Protein AF-A0A969X6E2-F1 (afdb_monomer_lite)

pLDDT: mean 89.85, std 15.15, range [36.97, 98.19]

Secondary structure (DSSP, 8-state):
-------S--EEEEEEE-HHHHHHHHTS---TT-EEEE-TTS-EEEEEEES-HHHHHHHHHTTGGGEEE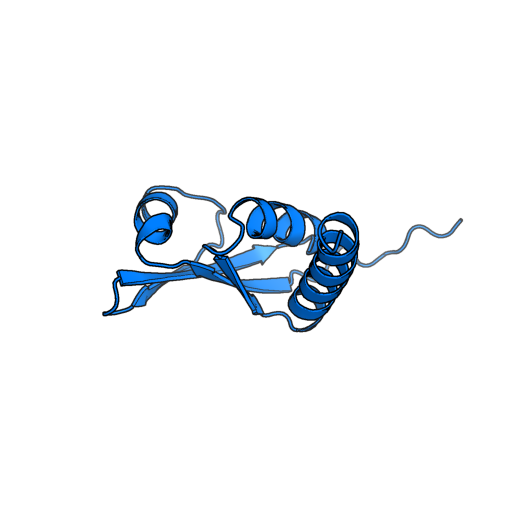EE-HHHHHHHHHHHHHHHHHT--

Foldseek 3Di:
DDDDPPQPDFFKWKKKFAQVCLVVVVVDDPDPQWDWDADPNNMIIIIDGHRDLVVVLVVQCVVPPRMDIPDDPVSNVVNVVVVVVVVVVVVD

Radius of gyration: 14.64 Å; chains: 1; bounding box: 40×18×43 Å

Sequence (92 aa):
MPVNINFFRRSLCKNIFNAHQARWIRERTWHHSQQIEENPDGSLILTLKVSSLDAVKRWVMSFGAHAEVLSPPELQKEIKSDLQKMLQFYSN

Structure (mmCIF, N/CA/C/O backbone):
data_AF-A0A969X6E2-F1
#
_entry.id   AF-A0A969X6E2-F1
#
loop_
_atom_site.group_PDB
_atom_site.id
_atom_site.type_symbol
_atom_site.label_atom_id
_atom_site.label_alt_id
_atom_site.label_comp_id
_atom_site.label_asym_id
_atom_site.label_entity_id
_atom_site.label_seq_id
_atom_site.pdbx_PDB_ins_code
_atom_site.Cartn_x
_atom_site.Cartn_y
_atom_site.Cartn_z
_atom_site.occupancy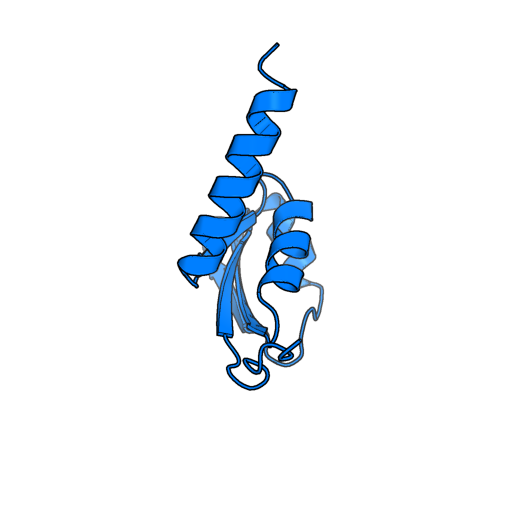
_atom_site.B_iso_or_equiv
_atom_site.auth_seq_id
_atom_site.auth_comp_id
_atom_site.auth_asym_id
_atom_site.auth_atom_id
_atom_site.pdbx_PDB_model_num
ATOM 1 N N . MET A 1 1 ? 17.119 6.284 27.375 1.00 38.53 1 MET A N 1
ATOM 2 C CA . MET A 1 1 ? 16.022 5.881 26.467 1.00 38.53 1 MET A CA 1
ATOM 3 C C . MET A 1 1 ? 16.657 5.108 25.318 1.00 38.53 1 MET A C 1
ATOM 5 O O . MET A 1 1 ? 17.418 5.734 24.587 1.00 38.53 1 MET A O 1
ATOM 9 N N . PRO A 1 2 ? 16.486 3.782 25.183 1.00 36.97 2 PRO A N 1
ATOM 10 C CA . PRO A 1 2 ? 17.089 3.074 24.063 1.00 36.97 2 PRO A CA 1
ATOM 11 C C . PRO A 1 2 ? 16.307 3.407 22.787 1.00 36.97 2 PRO A C 1
ATOM 13 O O . PRO A 1 2 ? 15.089 3.251 22.722 1.00 36.97 2 PRO A O 1
ATOM 16 N N . VAL A 1 3 ? 17.023 3.916 21.789 1.00 40.59 3 VAL A N 1
ATOM 17 C CA . VAL A 1 3 ? 16.517 4.121 20.431 1.00 40.59 3 VAL A CA 1
ATOM 18 C C . VAL A 1 3 ? 16.255 2.735 19.843 1.00 40.59 3 VAL A C 1
ATOM 20 O O . VAL A 1 3 ? 17.137 1.880 19.855 1.00 40.59 3 VAL A O 1
ATOM 23 N N . ASN A 1 4 ? 15.029 2.482 19.392 1.00 40.62 4 ASN A N 1
ATOM 24 C CA . ASN A 1 4 ? 14.605 1.174 18.903 1.00 40.62 4 ASN A CA 1
ATOM 25 C C . ASN A 1 4 ? 15.301 0.876 17.557 1.00 40.62 4 ASN A C 1
ATOM 27 O O . ASN A 1 4 ? 14.940 1.424 16.515 1.00 40.62 4 ASN A O 1
ATOM 31 N N . ILE A 1 5 ? 16.352 0.053 17.591 1.00 47.53 5 ILE A N 1
ATOM 32 C CA . ILE A 1 5 ? 17.160 -0.334 16.428 1.00 47.53 5 ILE A CA 1
ATOM 33 C C . ILE A 1 5 ? 16.427 -1.455 15.680 1.00 47.53 5 ILE A C 1
ATOM 35 O O . ILE A 1 5 ? 16.671 -2.634 15.891 1.00 47.53 5 ILE A O 1
ATOM 39 N N . ASN A 1 6 ? 15.526 -1.070 14.778 1.00 44.88 6 ASN A N 1
ATOM 40 C CA . ASN A 1 6 ? 15.001 -1.932 13.710 1.00 44.88 6 ASN A CA 1
ATOM 41 C C . ASN A 1 6 ? 15.265 -1.290 12.332 1.00 44.88 6 ASN A C 1
ATOM 43 O O . ASN A 1 6 ? 14.419 -1.290 11.447 1.00 44.88 6 ASN A O 1
ATOM 47 N N . PHE A 1 7 ? 16.454 -0.704 12.146 1.00 50.38 7 PHE A N 1
ATOM 48 C CA . PHE A 1 7 ? 16.760 0.180 11.010 1.00 50.38 7 PHE A CA 1
ATOM 49 C C . PHE A 1 7 ? 17.163 -0.522 9.694 1.00 50.38 7 PHE A C 1
ATOM 51 O O . PHE A 1 7 ? 17.354 0.159 8.691 1.00 50.38 7 PHE A O 1
ATOM 58 N N . PHE A 1 8 ? 17.289 -1.858 9.650 1.00 54.16 8 PHE A N 1
ATOM 59 C CA . PHE A 1 8 ? 17.843 -2.557 8.470 1.00 54.16 8 PHE A CA 1
ATOM 60 C C . PHE A 1 8 ? 16.968 -3.633 7.818 1.00 54.16 8 PHE A C 1
ATOM 62 O O . PHE A 1 8 ? 17.355 -4.163 6.773 1.00 54.16 8 PHE A O 1
ATOM 69 N N . ARG A 1 9 ? 15.772 -3.946 8.336 1.00 66.50 9 ARG A N 1
ATOM 70 C CA . ARG A 1 9 ? 14.853 -4.821 7.592 1.00 66.50 9 ARG A CA 1
ATOM 71 C C . ARG A 1 9 ? 14.065 -3.995 6.583 1.00 66.50 9 ARG A C 1
ATOM 73 O O . ARG A 1 9 ? 13.139 -3.278 6.940 1.00 66.50 9 ARG A O 1
ATOM 80 N N . ARG A 1 10 ? 14.442 -4.106 5.306 1.00 80.50 10 ARG A N 1
ATOM 81 C CA . ARG A 1 10 ? 13.583 -3.655 4.206 1.00 80.50 10 ARG A CA 1
ATOM 82 C C . ARG A 1 10 ? 12.373 -4.582 4.142 1.00 80.50 10 ARG A C 1
ATOM 84 O O . ARG A 1 10 ? 12.539 -5.771 3.878 1.00 80.50 10 ARG A O 1
ATOM 91 N N . SER A 1 11 ? 11.188 -4.038 4.368 1.00 88.94 11 SER A N 1
ATOM 92 C CA . SER A 1 11 ? 9.931 -4.763 4.211 1.00 88.94 11 SER A CA 1
ATOM 93 C C . SER A 1 11 ? 9.442 -4.648 2.773 1.00 88.94 11 SER A C 1
ATOM 95 O O . SER A 1 11 ? 9.598 -3.606 2.130 1.00 88.94 11 SER A O 1
ATOM 97 N N . LEU A 1 12 ? 8.870 -5.735 2.260 1.00 92.81 12 LEU A N 1
ATOM 98 C CA . LEU A 1 12 ? 8.233 -5.762 0.949 1.00 92.81 12 LEU A CA 1
ATOM 99 C C . LEU A 1 12 ? 6.746 -5.437 1.122 1.00 92.81 12 LEU A C 1
ATOM 101 O O . LEU A 1 12 ? 5.970 -6.264 1.608 1.00 92.81 12 LEU A O 1
ATOM 105 N N . CYS A 1 13 ? 6.363 -4.224 0.743 1.00 95.44 13 CYS A N 1
ATOM 106 C CA . CYS A 1 13 ? 4.981 -3.773 0.786 1.00 95.44 13 CYS A CA 1
ATOM 107 C C . CYS A 1 13 ? 4.317 -4.015 -0.563 1.00 95.44 13 CYS A C 1
ATOM 109 O O . CYS A 1 13 ? 4.815 -3.530 -1.575 1.00 95.44 13 CYS A O 1
ATOM 111 N N . LYS A 1 14 ? 3.193 -4.729 -0.571 1.00 97.06 14 LYS A N 1
ATOM 112 C CA . LYS A 1 14 ? 2.371 -4.971 -1.759 1.00 97.06 14 LYS A CA 1
ATOM 113 C C . LYS A 1 14 ? 1.043 -4.258 -1.548 1.00 97.06 14 LYS A C 1
ATOM 115 O O . LYS A 1 14 ? 0.374 -4.522 -0.553 1.00 97.06 14 LYS A O 1
ATOM 120 N N . ASN A 1 15 ? 0.685 -3.356 -2.453 1.00 96.88 15 ASN A N 1
ATOM 121 C CA . ASN A 1 15 ? -0.523 -2.537 -2.363 1.00 96.88 15 ASN A CA 1
ATOM 122 C C . ASN A 1 15 ? -1.302 -2.669 -3.666 1.00 96.88 15 ASN A C 1
ATOM 124 O O . ASN A 1 15 ? -0.689 -2.636 -4.729 1.00 96.88 15 ASN A O 1
ATOM 128 N N . ILE A 1 16 ? -2.620 -2.807 -3.593 1.00 98.00 16 ILE A N 1
ATOM 129 C CA . ILE A 1 16 ? -3.499 -2.825 -4.759 1.00 98.00 16 ILE A CA 1
ATOM 130 C C . ILE A 1 16 ? -4.287 -1.521 -4.836 1.00 98.00 16 ILE A C 1
ATOM 132 O O . ILE A 1 16 ? -4.741 -0.990 -3.825 1.00 98.00 16 ILE A O 1
ATOM 136 N N . PHE A 1 17 ? -4.424 -1.007 -6.050 1.00 98.12 17 PHE A N 1
ATOM 137 C CA . PHE A 1 17 ? -5.162 0.198 -6.384 1.00 98.12 17 PHE A CA 1
ATOM 138 C C . PHE A 1 17 ? -6.260 -0.150 -7.377 1.00 98.12 17 PHE A C 1
ATOM 140 O O . PHE A 1 17 ? -6.021 -0.880 -8.341 1.00 98.12 17 PHE A O 1
ATOM 147 N N . ASN A 1 18 ? -7.455 0.398 -7.175 1.00 97.75 18 ASN A N 1
ATOM 148 C CA . ASN A 1 18 ? -8.555 0.198 -8.113 1.00 97.75 18 ASN A CA 1
ATOM 149 C C . ASN A 1 18 ? -8.278 0.876 -9.474 1.00 97.75 18 ASN A C 1
ATOM 151 O O . ASN A 1 18 ? -7.383 1.716 -9.590 1.00 97.75 18 ASN A O 1
ATOM 155 N N . ALA A 1 19 ? -9.078 0.569 -10.500 1.00 96.69 19 ALA A N 1
ATOM 156 C CA . ALA A 1 19 ? -8.867 1.097 -11.853 1.00 96.69 19 ALA A CA 1
ATOM 157 C C . ALA A 1 19 ? -8.824 2.638 -11.937 1.00 96.69 19 ALA A C 1
ATOM 159 O O . ALA A 1 19 ? -8.056 3.204 -12.719 1.00 96.69 19 ALA A O 1
ATOM 160 N N . HIS A 1 20 ? -9.599 3.329 -11.093 1.00 95.50 20 HIS A N 1
ATOM 161 C CA . HIS A 1 20 ? -9.627 4.792 -11.045 1.00 95.50 20 HIS A CA 1
ATOM 162 C C . HIS A 1 20 ? -8.301 5.397 -10.564 1.00 95.50 20 HIS A C 1
ATOM 164 O O . HIS A 1 20 ? -7.867 6.419 -11.099 1.00 95.50 20 HIS A O 1
ATOM 170 N N . GLN A 1 21 ? -7.660 4.787 -9.565 1.00 96.31 21 GLN A N 1
ATOM 171 C CA . GLN A 1 21 ? -6.388 5.262 -9.023 1.00 96.31 21 GLN A CA 1
ATOM 172 C C . GLN A 1 21 ? -5.187 4.704 -9.795 1.00 96.31 21 GLN A C 1
ATOM 174 O O . GLN A 1 21 ? -4.190 5.408 -9.963 1.00 96.31 21 GLN A O 1
ATOM 179 N N . ALA A 1 22 ? -5.301 3.486 -10.331 1.00 96.31 22 ALA A N 1
ATOM 180 C CA . ALA A 1 22 ? -4.262 2.796 -11.090 1.00 96.31 22 ALA A CA 1
ATOM 181 C C . ALA A 1 22 ? -3.692 3.637 -12.244 1.00 96.31 22 ALA A C 1
ATOM 183 O O . ALA A 1 22 ? -2.480 3.620 -12.456 1.00 96.31 22 ALA A O 1
ATOM 184 N N . ARG A 1 23 ? -4.530 4.440 -12.923 1.00 94.12 23 ARG A N 1
ATOM 185 C CA . ARG A 1 23 ? -4.095 5.376 -13.982 1.00 94.12 23 ARG A CA 1
ATOM 186 C C . ARG A 1 23 ? -2.990 6.328 -13.543 1.00 94.12 23 ARG A C 1
ATOM 188 O O . ARG A 1 23 ? -2.022 6.508 -14.263 1.00 94.12 23 ARG A O 1
ATOM 195 N N . TRP A 1 24 ? -3.079 6.853 -12.327 1.00 94.56 24 TRP A N 1
ATOM 196 C CA . TRP A 1 24 ? -2.089 7.787 -11.801 1.00 94.56 24 TRP A CA 1
ATOM 197 C C . TRP A 1 24 ? -0.879 7.070 -11.207 1.00 94.56 24 TRP A C 1
ATOM 199 O O . TRP A 1 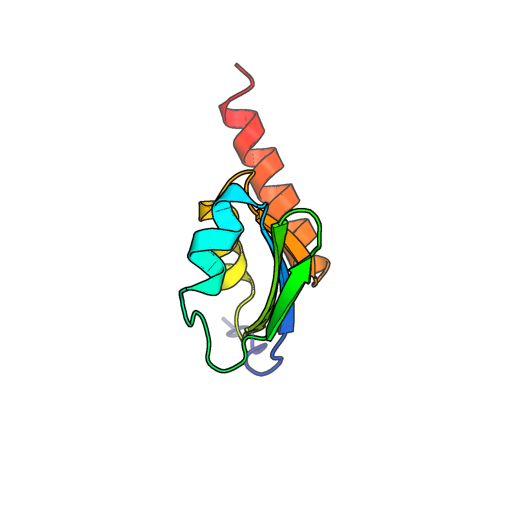24 ? 0.222 7.617 -11.191 1.00 94.56 24 TRP A O 1
ATOM 209 N N . ILE A 1 25 ? -1.079 5.853 -10.688 1.00 94.44 25 ILE A N 1
ATOM 210 C CA . ILE A 1 25 ? 0.006 5.068 -10.096 1.00 94.44 25 ILE A CA 1
ATOM 211 C C . ILE A 1 25 ? 0.989 4.608 -11.175 1.00 94.44 25 ILE A C 1
ATOM 213 O O . ILE A 1 25 ? 2.192 4.714 -10.941 1.00 94.44 25 ILE A O 1
ATOM 217 N N . ARG A 1 26 ? 0.502 4.163 -12.345 1.00 92.75 26 ARG A N 1
ATOM 218 C CA . ARG A 1 26 ? 1.356 3.669 -13.444 1.00 92.75 26 ARG A CA 1
ATOM 219 C C . ARG A 1 26 ? 2.214 4.747 -14.106 1.00 92.75 26 ARG A C 1
ATOM 221 O O . ARG A 1 26 ? 3.295 4.448 -14.595 1.00 92.75 26 ARG A O 1
ATOM 228 N N . GLU A 1 27 ? 1.758 5.996 -14.098 1.00 92.62 27 GLU A N 1
ATOM 229 C CA . GLU A 1 27 ? 2.448 7.118 -14.751 1.00 92.62 27 GLU A CA 1
ATOM 230 C C . GLU A 1 27 ? 3.649 7.645 -13.953 1.00 92.62 27 GLU A C 1
ATOM 232 O O . GLU A 1 27 ? 4.424 8.457 -14.45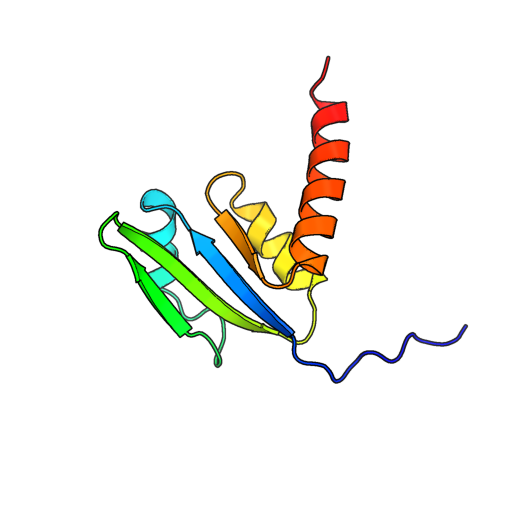9 1.00 92.62 27 GLU A O 1
ATOM 237 N N . ARG A 1 28 ? 3.808 7.227 -12.690 1.00 90.88 28 ARG A N 1
ATOM 238 C CA . ARG A 1 28 ? 4.803 7.789 -11.772 1.00 90.88 28 ARG A CA 1
ATOM 239 C C . ARG A 1 28 ? 5.788 6.741 -11.266 1.00 90.88 28 ARG A C 1
ATOM 241 O O . ARG A 1 28 ? 5.430 5.614 -10.920 1.00 90.88 28 ARG A O 1
ATOM 248 N N . THR A 1 29 ? 7.035 7.175 -11.114 1.00 90.81 29 THR A N 1
ATOM 249 C CA . THR A 1 29 ? 8.041 6.444 -10.341 1.00 90.81 29 THR A CA 1
ATOM 250 C C . THR A 1 29 ? 7.972 6.895 -8.883 1.00 90.81 29 THR A C 1
ATOM 252 O O . THR A 1 29 ? 8.450 7.970 -8.531 1.00 90.81 29 THR A O 1
ATOM 255 N N . TRP A 1 30 ? 7.358 6.076 -8.034 1.00 89.25 30 TRP A N 1
ATOM 256 C CA . TRP A 1 30 ? 7.222 6.274 -6.590 1.00 89.25 30 TRP A CA 1
ATOM 257 C C . TRP A 1 30 ? 8.471 5.853 -5.820 1.00 89.25 30 TRP A C 1
ATOM 259 O O . TRP A 1 30 ? 8.791 6.432 -4.784 1.00 89.25 30 TRP A O 1
ATOM 269 N N . HIS A 1 31 ? 9.172 4.825 -6.302 1.00 90.69 31 HIS A N 1
ATOM 270 C CA . HIS A 1 31 ? 10.372 4.315 -5.653 1.00 90.69 31 HIS A CA 1
ATOM 271 C C . HIS A 1 31 ? 11.239 3.532 -6.639 1.00 90.69 31 HIS A C 1
ATOM 273 O O . HIS A 1 31 ? 10.734 2.807 -7.492 1.00 90.69 31 HIS A O 1
ATOM 279 N N . HIS A 1 32 ? 12.559 3.583 -6.466 1.00 91.38 32 HIS A N 1
ATOM 280 C CA . HIS A 1 32 ? 13.501 2.895 -7.357 1.00 91.38 32 HIS A CA 1
ATOM 281 C C . HIS A 1 32 ? 13.338 1.360 -7.369 1.00 91.38 32 HIS A C 1
ATOM 283 O O . HIS A 1 32 ? 13.803 0.690 -8.283 1.00 91.38 32 HIS A O 1
ATOM 289 N N . SER A 1 33 ? 12.739 0.785 -6.320 1.00 93.69 33 SER A N 1
ATOM 290 C CA . SER A 1 33 ? 12.512 -0.662 -6.185 1.00 93.69 33 SER A CA 1
ATOM 291 C C . SER A 1 33 ? 11.118 -1.105 -6.624 1.00 93.69 33 SER A C 1
ATOM 293 O O . SER A 1 33 ? 10.766 -2.261 -6.389 1.00 93.69 33 SER A O 1
ATOM 295 N N . GLN A 1 34 ? 10.322 -0.194 -7.196 1.00 95.00 34 GLN A N 1
ATOM 296 C CA . GLN A 1 34 ? 8.936 -0.485 -7.515 1.00 95.00 34 GLN A CA 1
ATOM 297 C C . GLN A 1 34 ? 8.802 -1.582 -8.565 1.00 95.00 34 GLN A C 1
ATOM 299 O O . GLN A 1 34 ? 9.547 -1.630 -9.542 1.00 95.00 34 GLN A O 1
ATOM 304 N N . GLN A 1 35 ? 7.805 -2.432 -8.373 1.00 96.25 35 GLN A N 1
ATOM 305 C CA . GLN A 1 35 ? 7.340 -3.389 -9.365 1.00 96.25 35 GLN A CA 1
ATOM 306 C C . GLN A 1 35 ? 5.837 -3.208 -9.520 1.00 96.25 35 GLN A C 1
ATOM 308 O O . GLN A 1 35 ? 5.131 -3.050 -8.523 1.00 96.25 35 GLN A O 1
ATOM 313 N N . ILE A 1 36 ? 5.379 -3.188 -10.767 1.00 96.75 36 ILE A N 1
ATOM 314 C CA . ILE A 1 36 ? 3.981 -2.973 -11.125 1.00 96.75 36 ILE A CA 1
ATOM 315 C C . ILE A 1 36 ? 3.456 -4.249 -11.781 1.00 96.75 36 ILE 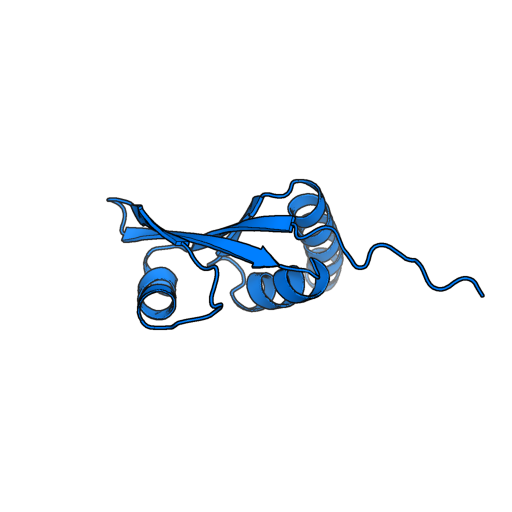A C 1
ATOM 317 O O . ILE A 1 36 ? 4.070 -4.753 -12.719 1.00 96.75 36 ILE A O 1
ATOM 321 N N . GLU A 1 37 ? 2.327 -4.749 -11.288 1.00 97.44 37 GLU A N 1
ATOM 322 C CA . GLU A 1 37 ? 1.538 -5.814 -11.912 1.00 97.44 37 GLU A CA 1
ATOM 323 C C . GLU A 1 37 ? 0.170 -5.208 -12.277 1.00 97.44 37 GLU A C 1
ATOM 325 O O . GLU A 1 37 ? -0.538 -4.703 -11.402 1.00 97.44 37 GLU A O 1
ATOM 330 N N . GLU A 1 38 ? -0.191 -5.202 -13.561 1.00 96.44 38 GLU A N 1
ATOM 331 C CA . GLU A 1 38 ? -1.502 -4.727 -14.023 1.00 96.44 38 GLU A CA 1
ATOM 332 C C . GLU A 1 38 ? -2.478 -5.898 -14.155 1.00 96.44 38 GLU A C 1
ATOM 334 O O . GLU A 1 38 ? -2.121 -6.958 -14.672 1.00 96.44 38 GLU A O 1
ATOM 339 N N . ASN A 1 39 ? -3.715 -5.698 -13.704 1.00 96.50 39 ASN A N 1
ATOM 340 C CA . ASN A 1 39 ? -4.757 -6.715 -13.743 1.00 96.50 39 ASN A CA 1
ATOM 341 C C . ASN A 1 39 ? -5.763 -6.445 -14.881 1.00 96.50 39 ASN A C 1
ATOM 343 O O . ASN A 1 39 ? -5.984 -5.286 -15.248 1.00 96.50 39 ASN A O 1
ATOM 347 N N . PRO A 1 40 ? -6.439 -7.483 -15.417 1.00 96.38 40 PRO A N 1
ATOM 348 C CA . PRO A 1 40 ? -7.418 -7.328 -16.500 1.00 96.38 40 PRO A CA 1
ATOM 349 C C . PRO A 1 40 ? -8.631 -6.448 -16.162 1.00 96.38 40 PRO A C 1
ATOM 351 O O . PRO A 1 40 ? -9.251 -5.889 -17.060 1.00 96.38 40 PRO A O 1
ATOM 354 N N . ASP A 1 41 ? -8.970 -6.309 -14.878 1.00 95.94 41 ASP A N 1
ATOM 355 C CA . ASP A 1 41 ? -10.045 -5.435 -14.386 1.00 95.94 41 ASP A CA 1
ATOM 356 C C . ASP A 1 41 ? -9.635 -3.947 -14.317 1.00 95.94 41 ASP A C 1
ATOM 358 O O . ASP A 1 41 ? -10.403 -3.094 -13.868 1.00 95.94 41 ASP A O 1
ATOM 362 N N . GLY A 1 42 ? -8.413 -3.627 -14.753 1.00 96.19 42 GLY A N 1
ATOM 363 C CA . GLY A 1 42 ? -7.831 -2.291 -14.732 1.00 96.19 42 GLY A CA 1
ATOM 364 C C . GLY A 1 42 ? -7.201 -1.904 -13.395 1.00 96.19 42 GLY A C 1
ATOM 365 O O . GLY A 1 42 ? -6.598 -0.828 -13.318 1.00 96.19 42 GLY A O 1
ATOM 366 N N . SER A 1 43 ? -7.313 -2.743 -12.359 1.00 97.56 43 SER A N 1
ATOM 367 C CA . SER A 1 43 ? -6.601 -2.547 -11.097 1.00 97.56 43 SER A CA 1
ATOM 368 C C . SER A 1 43 ? -5.094 -2.750 -11.272 1.00 97.56 43 SER A C 1
ATOM 370 O O . SER A 1 43 ? -4.612 -3.304 -12.263 1.00 97.56 43 SER A O 1
ATOM 372 N N . LEU A 1 44 ? -4.329 -2.244 -10.311 1.00 98.00 44 LEU A N 1
ATOM 373 C CA . LEU A 1 44 ? -2.876 -2.276 -10.355 1.00 98.00 44 LEU A CA 1
ATOM 374 C C . LEU A 1 44 ? -2.324 -2.617 -8.988 1.00 98.00 44 LEU A C 1
ATOM 376 O O . LEU A 1 44 ? -2.700 -2.027 -7.979 1.00 98.00 44 LEU A O 1
ATOM 380 N N . ILE A 1 45 ? -1.369 -3.527 -8.975 1.00 98.19 45 ILE A N 1
ATOM 381 C CA . ILE A 1 45 ? -0.605 -3.892 -7.801 1.00 98.19 45 ILE A CA 1
ATOM 382 C C . ILE A 1 45 ? 0.766 -3.222 -7.883 1.00 98.19 45 ILE A C 1
ATOM 384 O O . ILE A 1 45 ? 1.500 -3.386 -8.855 1.00 98.19 45 ILE A O 1
ATOM 388 N N . LEU A 1 46 ? 1.127 -2.493 -6.831 1.00 97.62 46 LEU A N 1
ATOM 389 C CA . LEU A 1 46 ? 2.436 -1.883 -6.648 1.00 97.62 46 LEU A CA 1
ATOM 390 C C . LEU A 1 46 ? 3.169 -2.560 -5.492 1.00 97.62 46 LEU A C 1
ATOM 392 O O . LEU A 1 46 ? 2.734 -2.499 -4.336 1.00 97.62 46 LEU A O 1
ATOM 396 N N . THR A 1 47 ? 4.326 -3.131 -5.798 1.00 97.31 47 THR A N 1
ATOM 397 C CA . THR A 1 47 ? 5.228 -3.725 -4.814 1.00 97.31 47 THR A CA 1
ATOM 398 C C . THR A 1 47 ? 6.435 -2.817 -4.589 1.00 97.31 47 THR A C 1
ATOM 400 O O . THR A 1 47 ? 7.132 -2.471 -5.538 1.00 97.31 47 THR A O 1
ATOM 403 N N . LEU A 1 48 ? 6.706 -2.443 -3.335 1.00 95.00 48 LEU A N 1
ATOM 404 C CA . LEU A 1 48 ? 7.796 -1.551 -2.929 1.00 95.00 48 LEU A CA 1
ATOM 405 C C . LEU A 1 48 ? 8.659 -2.200 -1.841 1.00 95.00 48 LEU A C 1
ATOM 407 O O . LEU A 1 48 ? 8.140 -2.761 -0.879 1.00 95.00 48 LEU A O 1
ATOM 411 N N . LYS A 1 49 ? 9.986 -2.063 -1.935 1.00 94.50 49 LYS A N 1
ATOM 412 C CA . LYS A 1 49 ? 10.902 -2.353 -0.814 1.00 94.50 49 LYS A CA 1
ATOM 413 C C . LYS A 1 49 ? 11.139 -1.077 -0.019 1.00 94.50 49 LYS A C 1
ATOM 415 O O . LYS A 1 49 ? 11.800 -0.181 -0.539 1.00 94.50 49 LYS A O 1
ATOM 420 N N . VAL A 1 50 ? 10.653 -1.022 1.218 1.00 91.19 50 VAL A N 1
ATOM 421 C CA . VAL A 1 50 ? 10.697 0.175 2.074 1.00 91.19 50 VAL A CA 1
ATOM 422 C C . VAL A 1 50 ? 11.393 -0.099 3.403 1.00 91.19 50 VAL A C 1
ATOM 424 O O . VAL A 1 50 ? 11.398 -1.225 3.891 1.00 91.19 50 VAL A O 1
ATOM 427 N N . SER A 1 51 ? 11.980 0.936 4.001 1.00 88.62 51 SER A N 1
ATOM 428 C CA . SER A 1 51 ? 12.586 0.880 5.340 1.00 88.62 51 SER A CA 1
ATOM 429 C C . SER A 1 51 ? 11.626 1.277 6.466 1.00 88.62 51 SER A C 1
ATOM 431 O O . SER A 1 51 ? 11.924 1.026 7.628 1.00 88.62 51 SER A O 1
ATOM 433 N N . SER A 1 52 ? 10.486 1.898 6.142 1.00 90.50 52 SER A N 1
ATOM 434 C CA . SER A 1 52 ? 9.498 2.365 7.119 1.00 90.50 52 SER A CA 1
ATOM 435 C C . SER A 1 52 ? 8.085 2.008 6.673 1.00 90.50 52 SER A C 1
ATOM 437 O O . SER A 1 52 ? 7.615 2.484 5.638 1.00 90.50 52 SER A O 1
ATOM 439 N N . LEU A 1 53 ? 7.402 1.185 7.472 1.00 92.69 53 LEU A N 1
ATOM 440 C CA . LEU A 1 53 ? 5.994 0.851 7.257 1.00 92.69 53 LEU A CA 1
ATOM 441 C C . LEU A 1 53 ? 5.069 2.032 7.566 1.00 92.69 53 LEU A C 1
ATOM 443 O O . LEU A 1 53 ? 4.068 2.194 6.879 1.00 92.69 53 LEU A O 1
ATOM 447 N N . ASP A 1 54 ? 5.425 2.900 8.519 1.00 93.19 54 ASP A N 1
ATOM 448 C CA . ASP A 1 54 ? 4.605 4.067 8.878 1.00 93.19 54 ASP A CA 1
ATOM 449 C C . ASP A 1 54 ? 4.503 5.078 7.722 1.00 93.19 54 ASP A C 1
ATOM 451 O O . ASP A 1 54 ? 3.436 5.631 7.458 1.00 93.19 54 ASP A O 1
ATOM 455 N N . ALA A 1 55 ? 5.590 5.264 6.964 1.00 92.00 55 ALA A N 1
ATOM 456 C CA . ALA A 1 55 ? 5.569 6.100 5.765 1.00 92.00 55 ALA A CA 1
ATOM 457 C C . ALA A 1 55 ? 4.627 5.527 4.692 1.00 92.00 55 ALA A C 1
ATOM 459 O O . ALA A 1 55 ? 3.820 6.262 4.120 1.00 92.00 55 ALA A O 1
ATOM 460 N N . VAL A 1 56 ? 4.684 4.209 4.460 1.00 94.12 56 VAL A N 1
ATOM 461 C CA . VAL A 1 56 ? 3.774 3.531 3.523 1.00 94.12 56 VAL A CA 1
ATOM 462 C C . VAL A 1 56 ? 2.336 3.598 4.016 1.00 94.12 56 VAL A C 1
ATOM 464 O O . VAL A 1 56 ? 1.451 3.877 3.217 1.00 94.12 56 VAL A O 1
ATOM 467 N N . LYS A 1 57 ? 2.098 3.420 5.318 1.00 95.69 57 LYS A N 1
ATOM 468 C CA . LYS A 1 57 ? 0.771 3.525 5.928 1.00 95.69 57 LYS A CA 1
ATOM 469 C C . LYS A 1 57 ? 0.108 4.855 5.596 1.00 95.69 57 LYS A C 1
ATOM 471 O O . LYS A 1 57 ? -0.977 4.869 5.024 1.00 95.69 57 LYS A O 1
ATOM 476 N N . ARG A 1 58 ? 0.779 5.972 5.903 1.00 95.12 58 ARG A N 1
ATOM 477 C CA . ARG A 1 58 ? 0.255 7.324 5.639 1.00 95.12 58 ARG A CA 1
ATOM 478 C C . ARG A 1 58 ? 0.000 7.550 4.154 1.00 95.12 58 ARG A C 1
ATOM 480 O O . ARG A 1 58 ? -1.024 8.116 3.785 1.00 95.12 58 ARG A O 1
ATOM 487 N N . TRP A 1 59 ? 0.918 7.085 3.309 1.00 95.06 59 TRP A N 1
ATOM 488 C CA . TRP A 1 59 ? 0.781 7.195 1.862 1.00 95.06 59 TRP A CA 1
ATOM 489 C C . TRP A 1 59 ? -0.426 6.407 1.341 1.00 95.06 59 TRP A C 1
ATOM 491 O O . TRP A 1 59 ? -1.260 6.979 0.648 1.00 95.06 59 TRP A O 1
ATOM 501 N N . VAL A 1 60 ? -0.588 5.141 1.733 1.00 95.75 60 VAL A N 1
ATOM 502 C CA . VAL A 1 60 ? -1.731 4.314 1.318 1.00 95.75 60 VAL A CA 1
ATOM 503 C C . VAL A 1 60 ? -3.049 4.894 1.831 1.00 95.75 60 VAL A C 1
ATOM 505 O O . VAL A 1 60 ? -3.991 5.042 1.057 1.00 95.75 60 VAL A O 1
ATOM 508 N N . MET A 1 61 ? -3.107 5.304 3.102 1.00 95.94 61 MET A N 1
ATOM 509 C CA . MET A 1 61 ? -4.311 5.908 3.684 1.00 95.94 61 MET A CA 1
ATOM 510 C C . MET A 1 61 ? -4.719 7.216 2.991 1.00 95.94 61 MET A C 1
ATOM 512 O O . MET A 1 61 ? -5.908 7.523 2.953 1.00 95.94 61 MET A O 1
ATOM 516 N N . SER A 1 62 ? -3.781 7.961 2.390 1.00 96.00 62 SER A N 1
ATOM 517 C CA . SER A 1 62 ? -4.108 9.179 1.631 1.00 96.00 62 SER A CA 1
ATOM 518 C C . SER A 1 62 ? -4.997 8.928 0.404 1.00 96.00 62 SER A C 1
ATOM 520 O O . SER A 1 62 ? -5.687 9.842 -0.043 1.00 96.00 62 SER A O 1
ATOM 522 N N . PHE A 1 63 ? -5.033 7.695 -0.114 1.00 95.81 63 PHE A N 1
ATOM 523 C CA . PHE A 1 63 ? -5.908 7.305 -1.223 1.00 95.81 63 PHE A CA 1
ATOM 524 C C . PHE A 1 63 ? -7.307 6.854 -0.769 1.00 95.81 63 PHE A C 1
ATOM 526 O O . PHE A 1 63 ? -8.162 6.570 -1.610 1.00 95.81 63 PHE A O 1
ATOM 533 N N . GLY A 1 64 ? -7.561 6.772 0.542 1.00 95.31 64 GLY A N 1
ATOM 534 C CA . GLY A 1 64 ? -8.834 6.310 1.092 1.00 95.31 64 GLY A CA 1
ATOM 535 C C . GLY A 1 64 ? -9.222 4.920 0.580 1.00 95.31 64 GLY A C 1
ATOM 536 O O . GLY A 1 64 ? -8.397 4.013 0.524 1.00 95.31 64 GLY A O 1
ATOM 537 N N . ALA A 1 65 ? -10.481 4.760 0.163 1.00 95.31 65 ALA A N 1
ATOM 538 C CA . ALA A 1 65 ? -11.026 3.491 -0.331 1.00 95.31 65 ALA A CA 1
ATOM 539 C C . ALA A 1 65 ? -10.495 3.054 -1.716 1.00 95.31 65 ALA A C 1
ATOM 541 O O . ALA A 1 65 ? -10.945 2.046 -2.258 1.00 95.31 65 ALA A O 1
ATOM 542 N N . HIS A 1 66 ? -9.570 3.803 -2.324 1.00 97.50 66 HIS A N 1
ATOM 543 C CA . HIS A 1 66 ? -8.986 3.462 -3.624 1.00 97.50 66 HIS A CA 1
ATOM 544 C C . HIS A 1 66 ? -7.725 2.599 -3.539 1.00 97.50 66 HIS A C 1
ATOM 546 O O . HIS A 1 66 ? -7.217 2.184 -4.586 1.00 97.50 66 HIS A O 1
ATOM 552 N N . ALA A 1 67 ? -7.218 2.347 -2.331 1.00 97.38 67 ALA A N 1
ATOM 553 C CA . ALA A 1 67 ? -6.019 1.562 -2.100 1.00 97.38 67 ALA A CA 1
ATOM 554 C C . ALA A 1 67 ? -6.210 0.566 -0.952 1.00 97.38 67 ALA A C 1
ATOM 556 O O . ALA A 1 67 ? -6.825 0.877 0.066 1.00 97.38 67 ALA A O 1
ATOM 557 N N . GLU A 1 68 ? -5.622 -0.615 -1.099 1.00 97.12 68 GLU A N 1
ATOM 558 C CA . GLU A 1 68 ? -5.601 -1.659 -0.080 1.00 97.12 68 GLU A CA 1
ATOM 559 C C . GLU A 1 68 ? -4.188 -2.240 0.043 1.00 97.12 68 GLU A C 1
ATOM 561 O O . GLU A 1 68 ? -3.479 -2.434 -0.947 1.00 97.12 68 GLU A O 1
ATOM 566 N N . VAL A 1 69 ? -3.757 -2.522 1.273 1.00 97.44 69 VAL A N 1
ATOM 567 C CA . VAL A 1 69 ? -2.478 -3.194 1.530 1.00 97.44 69 VAL A CA 1
ATOM 568 C C . VAL A 1 69 ? -2.686 -4.702 1.511 1.00 97.44 69 VAL A C 1
ATOM 570 O O . VAL A 1 69 ? -3.409 -5.240 2.339 1.00 97.44 69 VAL A O 1
ATOM 573 N N . LEU A 1 70 ? -1.972 -5.399 0.632 1.00 97.44 70 LEU A N 1
ATOM 574 C CA . LEU A 1 70 ? -1.945 -6.862 0.562 1.00 97.44 70 LEU A CA 1
ATOM 575 C C . LEU A 1 70 ? -0.806 -7.463 1.397 1.00 97.44 70 LEU A C 1
ATOM 577 O O . LEU A 1 70 ? -0.886 -8.604 1.841 1.00 97.44 70 LEU A O 1
ATOM 581 N N . SER A 1 71 ? 0.273 -6.713 1.629 1.00 95.69 71 SER A N 1
ATOM 582 C CA . SER A 1 71 ? 1.426 -7.138 2.434 1.00 95.69 71 SER A CA 1
ATOM 583 C C . SER A 1 71 ? 2.221 -5.919 2.917 1.00 95.69 71 SER A C 1
ATOM 585 O O . SER A 1 71 ? 2.292 -4.935 2.179 1.00 95.69 71 SER A O 1
ATOM 587 N N . PRO A 1 72 ? 2.882 -5.979 4.087 1.00 96.19 72 PRO A N 1
ATOM 588 C CA . PRO A 1 72 ? 2.899 -7.111 5.015 1.00 96.19 72 PRO A CA 1
ATOM 589 C C . PRO A 1 72 ? 1.701 -7.114 5.991 1.00 96.19 72 PRO A C 1
ATOM 591 O O . PRO A 1 72 ? 1.042 -6.083 6.153 1.00 96.19 72 PRO A O 1
ATOM 594 N N . PRO A 1 73 ? 1.382 -8.250 6.645 1.00 95.69 73 PRO A N 1
ATOM 595 C CA . PRO A 1 73 ? 0.214 -8.365 7.527 1.00 95.69 73 PRO A CA 1
ATOM 596 C C . PRO A 1 73 ? 0.213 -7.380 8.702 1.00 95.69 73 PRO A C 1
ATOM 598 O O . PRO A 1 73 ? -0.845 -6.942 9.147 1.00 95.69 73 PRO A O 1
ATOM 601 N N . GLU A 1 74 ? 1.383 -7.014 9.222 1.00 94.94 74 GLU A N 1
ATOM 602 C CA . GLU A 1 74 ? 1.514 -5.994 10.262 1.00 94.94 74 GLU A CA 1
ATOM 603 C C . GLU A 1 74 ? 1.023 -4.619 9.790 1.00 94.94 74 GLU A C 1
ATOM 605 O O . GLU A 1 74 ? 0.300 -3.952 10.528 1.00 94.94 74 GLU A O 1
ATOM 610 N N . LEU A 1 75 ? 1.298 -4.239 8.537 1.00 95.75 75 LEU A N 1
ATOM 611 C CA . LEU A 1 75 ? 0.824 -2.978 7.968 1.00 95.75 75 LEU A CA 1
ATOM 612 C C . LEU A 1 75 ? -0.703 -2.988 7.796 1.00 95.75 75 LEU A C 1
AT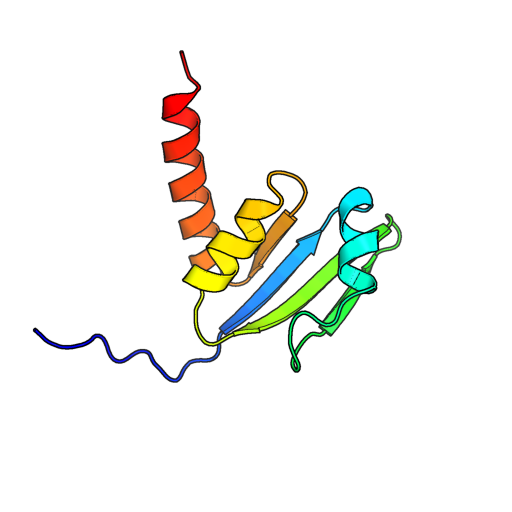OM 614 O O . LEU A 1 75 ? -1.363 -1.997 8.102 1.00 95.75 75 LEU A O 1
ATOM 618 N N . GLN A 1 76 ? -1.279 -4.125 7.390 1.00 97.06 76 GLN A N 1
ATOM 619 C CA . GLN A 1 76 ? -2.736 -4.292 7.338 1.00 97.06 76 GLN A CA 1
ATOM 620 C C . GLN A 1 76 ? -3.379 -4.107 8.718 1.00 97.06 76 GLN A C 1
ATOM 622 O O . GLN A 1 76 ? -4.394 -3.423 8.849 1.00 97.06 76 GLN A O 1
ATOM 627 N N . LYS A 1 77 ? -2.781 -4.702 9.761 1.00 97.12 77 LYS A N 1
ATOM 628 C CA . LYS A 1 77 ? -3.266 -4.584 11.144 1.00 97.12 77 LYS A CA 1
ATOM 629 C C . LYS A 1 77 ? -3.230 -3.139 11.633 1.00 97.12 77 LYS A C 1
ATOM 631 O O . LYS A 1 77 ? -4.196 -2.696 12.253 1.00 97.12 77 LYS A O 1
ATOM 636 N N . GLU A 1 78 ? -2.151 -2.412 11.349 1.00 96.81 78 GLU A N 1
ATOM 637 C CA . GLU A 1 78 ? -2.044 -0.999 11.715 1.00 96.81 78 GLU A CA 1
ATOM 638 C C . GLU A 1 78 ? -3.104 -0.143 11.018 1.00 96.81 78 GLU A C 1
ATOM 640 O O . GLU A 1 78 ? -3.821 0.592 11.695 1.00 96.81 78 GLU A O 1
ATOM 645 N N . ILE A 1 79 ? -3.268 -0.286 9.697 1.00 96.88 79 ILE A N 1
ATOM 646 C CA . ILE A 1 79 ? -4.290 0.454 8.940 1.00 96.88 79 ILE A CA 1
ATOM 647 C C . ILE A 1 79 ? -5.686 0.142 9.472 1.00 96.88 79 ILE A C 1
ATOM 649 O O . ILE A 1 79 ? -6.469 1.057 9.713 1.00 96.88 79 ILE A O 1
ATOM 653 N N . LYS A 1 80 ? -6.001 -1.135 9.714 1.00 96.88 80 LYS A N 1
ATOM 654 C CA . LYS A 1 80 ? -7.299 -1.536 10.267 1.00 96.88 80 LYS A CA 1
ATOM 655 C C . LYS A 1 80 ? -7.565 -0.886 11.628 1.00 96.88 80 LYS A C 1
ATOM 657 O O . LYS A 1 80 ? -8.670 -0.400 11.851 1.00 96.88 80 LYS A O 1
ATOM 662 N N . SER A 1 81 ? -6.569 -0.859 12.514 1.00 97.25 81 SER A N 1
ATOM 663 C CA . SER A 1 81 ? -6.670 -0.209 13.829 1.00 97.25 81 SER A CA 1
ATOM 664 C C . SER A 1 81 ? -6.948 1.291 13.700 1.00 97.25 81 SER A C 1
ATOM 666 O O . SER A 1 81 ? -7.833 1.822 14.371 1.00 97.25 81 SER A O 1
ATOM 668 N N . ASP A 1 82 ? -6.241 1.973 12.799 1.00 96.50 82 ASP A N 1
ATOM 669 C CA . ASP A 1 82 ? -6.412 3.410 12.587 1.00 96.50 82 ASP A CA 1
ATOM 670 C C . ASP A 1 82 ? -7.770 3.734 11.932 1.00 96.50 82 ASP A C 1
ATOM 672 O O . ASP A 1 82 ? -8.449 4.665 12.365 1.00 96.50 82 ASP A O 1
ATOM 676 N N . LEU A 1 83 ? -8.238 2.914 10.983 1.00 95.94 83 LEU A N 1
ATOM 677 C CA . LEU A 1 83 ? -9.578 3.035 10.394 1.00 95.94 83 LEU A CA 1
ATOM 678 C C . LEU A 1 83 ? -10.694 2.813 11.423 1.00 95.94 83 LEU A C 1
ATOM 680 O O . LEU A 1 83 ? -11.686 3.538 11.408 1.00 95.94 83 LEU A O 1
ATOM 684 N N . GLN A 1 84 ? -10.540 1.850 12.337 1.00 96.38 84 GLN A N 1
ATOM 685 C CA . GLN A 1 84 ? -11.510 1.614 13.412 1.00 96.38 84 GLN A CA 1
ATOM 686 C C . GLN A 1 84 ? -11.631 2.822 14.345 1.00 96.38 84 GLN A C 1
ATOM 688 O O . GLN A 1 84 ? -12.744 3.207 14.692 1.00 96.38 84 GLN A O 1
ATOM 693 N N . LYS A 1 85 ? -10.507 3.444 14.722 1.00 96.00 85 LYS A N 1
ATOM 694 C CA . LYS A 1 85 ? -10.514 4.685 15.514 1.00 96.00 85 LYS A CA 1
ATOM 695 C C . LYS A 1 85 ? -11.156 5.831 14.739 1.00 96.00 85 LYS A C 1
ATOM 697 O O . LYS A 1 85 ? -11.972 6.555 15.290 1.00 96.00 85 LYS A O 1
ATOM 702 N N . MET A 1 86 ? -10.818 5.972 13.458 1.00 94.75 86 MET A N 1
ATOM 703 C CA . MET A 1 86 ? -11.379 7.017 12.604 1.00 94.75 86 MET A CA 1
ATOM 704 C C . MET A 1 86 ? -12.898 6.883 12.481 1.00 94.75 86 MET A C 1
ATOM 706 O O . MET A 1 86 ? -13.606 7.877 12.590 1.00 94.75 86 MET A O 1
ATOM 710 N N . LEU A 1 87 ? -13.409 5.660 12.317 1.00 95.50 87 LEU A N 1
ATOM 711 C CA . LEU A 1 87 ? -14.843 5.400 12.225 1.00 95.50 87 LEU A CA 1
ATOM 712 C C . LEU A 1 87 ? -15.599 5.872 13.475 1.00 95.50 87 LEU A C 1
ATOM 714 O O . LEU A 1 87 ? -16.706 6.391 13.345 1.00 95.50 87 LEU A O 1
ATOM 718 N N . GLN A 1 88 ? -14.996 5.771 14.666 1.00 96.25 88 GLN A N 1
ATOM 719 C CA . GLN A 1 88 ? -15.607 6.260 15.910 1.00 96.25 88 GLN A CA 1
ATOM 720 C C . GLN A 1 88 ? -15.889 7.768 15.876 1.00 96.25 88 GLN A C 1
ATOM 722 O O . GLN A 1 88 ? -16.851 8.210 16.495 1.00 96.25 88 GLN A O 1
ATOM 727 N N . PHE A 1 89 ? -15.112 8.559 15.128 1.00 94.81 89 PHE A N 1
ATOM 728 C CA . PHE A 1 89 ? -15.347 10.002 14.991 1.00 94.81 89 PHE A CA 1
ATOM 729 C C . PHE A 1 89 ? -16.566 10.343 14.128 1.00 94.81 89 PHE A C 1
ATOM 731 O O . PHE A 1 89 ? -17.124 11.427 14.267 1.00 94.81 89 PHE A O 1
ATOM 738 N N . TYR A 1 90 ? -16.976 9.426 13.251 1.00 93.06 90 TYR A N 1
ATOM 739 C CA . TYR A 1 90 ? -18.074 9.612 12.300 1.00 93.06 90 TYR A CA 1
ATOM 740 C C . TYR A 1 90 ? -19.299 8.745 12.615 1.00 93.06 90 TYR A C 1
ATOM 742 O O . TYR A 1 90 ? -20.230 8.698 11.822 1.00 93.06 90 TYR A O 1
ATOM 750 N N . SER A 1 91 ? -19.303 8.040 13.750 1.00 86.06 91 SER A N 1
ATOM 751 C CA . SER A 1 91 ? -20.410 7.163 14.166 1.00 86.06 91 SER A CA 1
ATOM 752 C C . SER A 1 91 ? -21.533 7.905 14.918 1.00 86.06 91 SER A C 1
ATOM 754 O O . SER A 1 91 ? -22.301 7.257 15.626 1.00 86.06 91 SER A O 1
ATOM 756 N N . ASN A 1 92 ? -21.612 9.235 14.779 1.00 61.12 92 ASN A N 1
ATOM 757 C CA . ASN A 1 92 ? -22.653 10.092 15.362 1.00 61.12 92 ASN A CA 1
ATOM 758 C C . ASN A 1 92 ? -23.732 10.436 14.337 1.00 61.12 92 ASN A C 1
ATOM 760 O O . ASN A 1 92 ? -23.352 10.910 13.243 1.00 61.12 92 ASN A O 1
#